Protein AF-A0A2A2LHC1-F1 (afdb_monomer_lite)

InterPro domains:
  IPR003092 Two pore domain potassium channel, TASK family [PR01095] (11-33)
  IPR003092 Two pore domain potassium channel, TASK family [PR01095] (122-138)
  IPR003280 Two pore domain potassium channel [PTHR11003] (5-141)
  IPR013099 Potassium channel domain [PF07885] (64-132)

Foldseek 3Di:
DPPVVVVVVVVVVVVVVVVVVVVVVCCVVCVVVVVVVVVVVVVVLVVVCVVVVHDPVRSVVVVVVVVVCQLCVVPDCPDPVNVVVVLVCLLCVVCPPSDDDPDPVRVVVSVVSSVVSNVVSVVVVVVVVVVVVV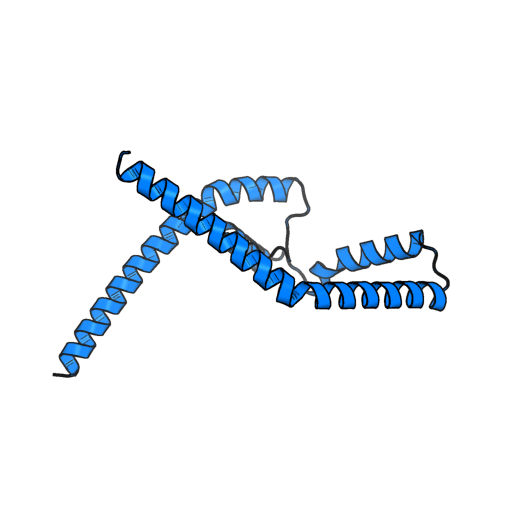VVVVVVVVVVVVVD

Radius of gyration: 25.09 Å; chains: 1; bounding box: 60×48×62 Å

Organism: NCBI:txid2018661

pLDDT: mean 93.75, std 5.87, range [55.16, 98.5]

Secondary structure (DSSP, 8-state):
--HHHHHHHHHHHHHHHHHHHHHHHHHHHHHHHHHHHHHHHHHHHHHHHHHHT--HHHHHHHHHHHHHHHHHHT--TTSHHHHHHHHHHHHTT----SS---SHHHHHHHHHHHHHHHHHHHHHHHHHHHHHHHHHHHHHHHHHHH--

Sequence (148 aa):
MKRQNVRTLALIVCTLTYLLVGAAVFDALESENELQQRALVEKIRERLKTTYNMSDSDYEVLEATIVKSVPHKAGYQWKFSGAFYFATTVITTIGYGHSTPFTTGGKTFCMFYALAGIPLGLVMFQSIGERMNTFAAKLLKFAKRVSI

Structure (mmCIF, N/CA/C/O backbone):
data_AF-A0A2A2LHC1-F1
#
_entry.id   AF-A0A2A2LHC1-F1
#
loop_
_atom_site.group_PDB
_atom_site.id
_atom_site.type_symbol
_atom_site.label_atom_id
_atom_site.label_alt_id
_atom_site.label_comp_id
_atom_site.label_asym_id
_atom_site.label_entity_id
_atom_site.label_seq_id
_atom_site.pdbx_PDB_ins_code
_atom_site.Cartn_x
_atom_site.Cartn_y
_atom_site.Cartn_z
_atom_site.occupancy
_atom_site.B_iso_or_equiv
_atom_site.auth_seq_id
_atom_site.auth_comp_id
_atom_site.auth_asym_id
_atom_site.auth_atom_id
_atom_site.pdbx_PDB_model_num
ATOM 1 N N . MET A 1 1 ? -14.783 -29.888 24.880 1.00 68.38 1 MET A N 1
ATOM 2 C CA . MET A 1 1 ? -13.811 -28.809 24.571 1.00 68.38 1 MET A CA 1
ATOM 3 C C . MET A 1 1 ? -14.212 -27.530 25.297 1.00 68.38 1 MET A C 1
ATOM 5 O O . MET A 1 1 ? -15.404 -27.270 25.401 1.00 68.38 1 MET A O 1
ATOM 9 N N . LYS A 1 2 ? -13.259 -26.728 25.799 1.00 90.38 2 LYS A N 1
ATOM 10 C CA . LYS A 1 2 ? -13.571 -25.418 26.408 1.00 90.38 2 LYS A CA 1
ATOM 11 C C . LYS A 1 2 ? -14.221 -24.497 25.365 1.00 90.38 2 LYS A C 1
ATOM 13 O O . LYS A 1 2 ? -13.780 -24.471 24.218 1.00 90.38 2 LYS A O 1
ATOM 18 N N . ARG A 1 3 ? -15.221 -23.705 25.769 1.00 91.31 3 ARG A N 1
ATOM 19 C CA . ARG A 1 3 ? -15.972 -22.780 24.889 1.00 91.31 3 ARG A CA 1
ATOM 20 C C . ARG A 1 3 ? -15.064 -21.831 24.090 1.00 91.31 3 ARG A C 1
ATOM 22 O O . ARG A 1 3 ? -15.360 -21.523 22.942 1.00 91.31 3 ARG A O 1
ATOM 29 N N . GLN A 1 4 ? -13.943 -21.409 24.679 1.00 92.00 4 GLN A N 1
ATOM 30 C CA . GLN A 1 4 ? -12.931 -20.574 24.022 1.00 92.00 4 GLN A CA 1
ATOM 31 C C . GLN A 1 4 ? -12.268 -21.293 22.838 1.00 92.00 4 GLN A C 1
ATOM 33 O O . GLN A 1 4 ? -12.213 -20.727 21.753 1.00 92.00 4 GLN A O 1
ATOM 38 N N . ASN A 1 5 ? -11.854 -22.552 23.015 1.00 95.31 5 ASN A N 1
ATOM 39 C CA . ASN A 1 5 ? -11.211 -23.345 21.962 1.00 95.31 5 ASN A CA 1
ATOM 40 C C . ASN A 1 5 ? -12.174 -23.600 20.798 1.00 95.31 5 ASN A C 1
ATOM 42 O O . ASN A 1 5 ? -11.779 -23.493 19.643 1.00 95.31 5 ASN A O 1
ATOM 46 N N . VAL A 1 6 ? -13.448 -23.876 21.104 1.00 96.31 6 VAL A N 1
ATOM 47 C CA . VAL A 1 6 ? -14.491 -24.059 20.081 1.00 96.31 6 VAL A CA 1
ATOM 48 C C . VAL A 1 6 ? -14.705 -22.769 19.287 1.00 96.31 6 VAL A C 1
ATOM 50 O O . VAL A 1 6 ? -14.752 -22.814 18.063 1.00 96.31 6 VAL A O 1
ATOM 53 N N . ARG A 1 7 ? -14.772 -21.610 19.958 1.00 95.81 7 ARG A N 1
ATOM 54 C CA . ARG A 1 7 ? -14.913 -20.309 19.286 1.00 95.81 7 ARG A CA 1
ATOM 55 C C . ARG A 1 7 ? -13.719 -19.999 18.384 1.00 95.81 7 ARG A C 1
ATOM 57 O O . ARG A 1 7 ? -13.920 -19.569 17.256 1.00 95.81 7 ARG A O 1
ATOM 64 N N . THR A 1 8 ? -12.497 -20.210 18.868 1.00 95.69 8 THR A N 1
ATOM 65 C CA . THR A 1 8 ? -11.287 -19.969 18.071 1.00 95.69 8 THR A CA 1
ATOM 66 C C . THR A 1 8 ? -11.249 -20.878 16.847 1.00 95.69 8 THR A C 1
ATOM 68 O O . THR A 1 8 ? -11.016 -20.393 15.745 1.00 95.69 8 THR A O 1
ATOM 71 N N . LEU A 1 9 ? -11.547 -22.171 17.011 1.00 96.62 9 LEU A N 1
ATOM 72 C CA . LEU A 1 9 ? -11.585 -23.112 15.893 1.00 96.62 9 LEU A CA 1
ATOM 73 C C . LEU A 1 9 ? -12.659 -22.729 14.865 1.00 96.62 9 LEU A C 1
ATOM 75 O O . LEU A 1 9 ? -12.386 -22.728 13.670 1.00 96.62 9 LEU A O 1
ATOM 79 N N . ALA A 1 10 ? -13.851 -22.337 15.324 1.00 97.06 10 ALA A N 1
ATOM 80 C CA . ALA A 1 10 ? -14.923 -21.877 14.446 1.00 97.06 10 ALA A CA 1
ATOM 81 C C . ALA A 1 10 ? -14.529 -20.621 13.650 1.00 97.06 10 ALA A C 1
ATOM 83 O O . ALA A 1 10 ? -14.803 -20.555 12.455 1.00 97.06 10 ALA A O 1
ATOM 84 N N . LEU A 1 11 ? -13.850 -19.651 14.277 1.00 96.94 11 LEU A N 1
ATOM 85 C CA . LEU A 1 11 ? -13.344 -18.460 13.584 1.00 96.94 11 LEU A CA 1
ATOM 86 C C . LEU A 1 11 ? -12.294 -18.818 12.529 1.00 96.94 11 LEU A C 1
ATOM 88 O O . LEU A 1 11 ? -12.357 -18.293 11.426 1.00 96.94 11 LEU A O 1
ATOM 92 N N . ILE A 1 12 ? -11.372 -19.737 12.833 1.00 97.69 12 ILE A N 1
ATOM 93 C CA . ILE A 1 12 ? -10.364 -20.195 11.866 1.00 97.69 12 ILE A CA 1
ATOM 94 C C . ILE A 1 12 ? -11.043 -20.839 10.654 1.00 97.69 12 ILE A C 1
ATOM 96 O O . ILE A 1 12 ? -10.758 -20.459 9.522 1.00 97.69 12 ILE A O 1
ATOM 100 N N . VAL A 1 13 ? -11.973 -21.773 10.878 1.00 98.06 13 VAL A N 1
ATOM 101 C CA . VAL A 1 13 ? -12.697 -22.452 9.791 1.00 98.06 13 VAL A CA 1
ATOM 102 C C . VAL A 1 13 ? -13.514 -21.454 8.963 1.00 98.06 13 VAL A C 1
ATOM 104 O O . VAL A 1 13 ? -13.491 -21.511 7.735 1.00 98.06 13 VAL A O 1
ATOM 107 N N . CYS A 1 14 ? -14.189 -20.503 9.611 1.00 98.25 14 CYS A N 1
ATOM 108 C CA . CYS A 1 14 ? -14.947 -19.451 8.934 1.00 98.25 14 CYS A CA 1
ATOM 109 C C . CYS A 1 14 ? -14.045 -18.569 8.055 1.00 98.25 14 CYS A C 1
ATOM 111 O O . CYS A 1 14 ? -14.331 -18.372 6.879 1.00 98.25 14 CYS A O 1
ATOM 113 N N . THR A 1 15 ? -12.909 -18.097 8.576 1.00 97.62 15 THR A N 1
ATOM 114 C CA . THR A 1 15 ? -11.977 -17.270 7.795 1.00 97.62 15 THR A CA 1
ATOM 115 C C . THR A 1 15 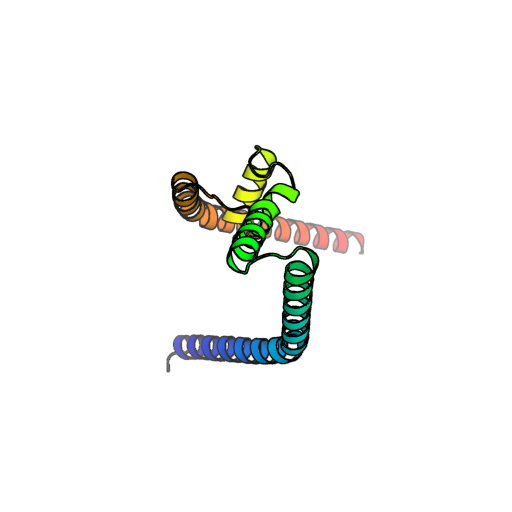? -11.380 -18.042 6.622 1.00 97.62 15 THR A C 1
ATOM 117 O O . THR A 1 15 ? -11.302 -17.509 5.520 1.00 97.62 15 THR A O 1
ATOM 120 N N . LEU A 1 16 ? -10.987 -19.304 6.822 1.00 98.25 16 LEU A N 1
ATOM 121 C CA . LEU A 1 16 ? -10.440 -20.130 5.743 1.00 98.25 16 LEU A CA 1
ATOM 122 C C . LEU A 1 16 ? -11.471 -20.374 4.638 1.00 98.25 16 LEU A C 1
ATOM 124 O O . LEU A 1 16 ? -11.156 -20.220 3.463 1.00 98.25 16 LEU A O 1
ATOM 128 N N . THR A 1 17 ? -12.710 -20.707 5.001 1.00 98.12 17 THR A N 1
ATOM 129 C CA . THR A 1 17 ? -13.789 -20.888 4.018 1.00 98.12 17 THR A CA 1
ATOM 130 C C . THR A 1 17 ? -14.125 -19.586 3.292 1.00 98.12 17 THR A C 1
ATOM 132 O O . THR A 1 17 ? -14.283 -19.606 2.075 1.00 98.12 17 THR A O 1
ATOM 135 N N . TYR A 1 18 ? -14.141 -18.447 3.990 1.00 98.00 18 TYR A N 1
ATOM 136 C CA . TYR A 1 18 ? -14.316 -17.129 3.375 1.00 98.00 18 TYR A CA 1
ATOM 137 C C . TYR A 1 18 ? -13.210 -16.810 2.357 1.00 98.00 18 TYR A C 1
ATOM 139 O O . TYR A 1 18 ? -13.505 -16.353 1.255 1.00 98.00 18 TYR A O 1
ATOM 147 N N . LEU A 1 19 ? -11.945 -17.104 2.688 1.00 98.38 19 LEU A N 1
ATOM 148 C CA . LEU A 1 19 ? -10.818 -16.934 1.765 1.00 98.38 19 LEU A CA 1
ATOM 149 C C . LEU A 1 19 ? -10.936 -17.841 0.534 1.00 98.38 19 LEU A C 1
ATOM 151 O O . LEU A 1 19 ? -10.670 -17.381 -0.571 1.00 98.38 19 LEU A O 1
ATOM 155 N N . LEU A 1 20 ? -11.364 -19.097 0.702 1.00 98.38 20 LEU A N 1
ATOM 156 C CA . LEU A 1 20 ? -11.554 -20.032 -0.414 1.00 98.38 20 LEU A CA 1
ATOM 157 C C . LEU A 1 20 ? -12.664 -19.577 -1.367 1.00 98.38 20 LEU A C 1
ATOM 159 O O . LEU A 1 20 ? -12.476 -19.607 -2.580 1.00 98.38 20 LEU A O 1
ATOM 163 N N . VAL A 1 21 ? -13.799 -19.121 -0.828 1.00 98.50 21 VAL A N 1
ATOM 164 C CA . VAL A 1 21 ? -14.889 -18.565 -1.645 1.00 98.50 21 VAL A CA 1
ATOM 165 C C . VAL A 1 21 ? -14.416 -17.310 -2.375 1.00 98.50 21 VAL A C 1
ATOM 167 O O . VAL A 1 21 ? -14.631 -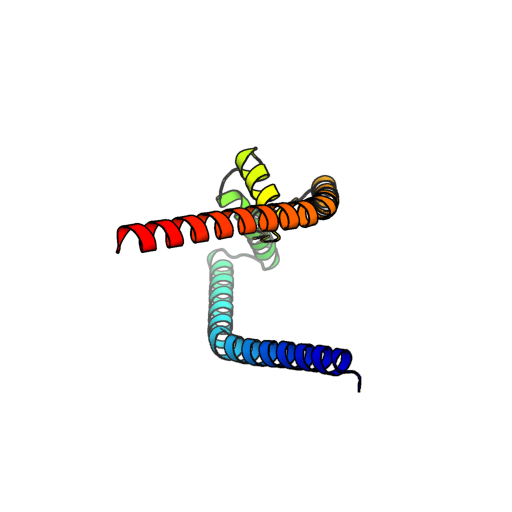17.196 -3.577 1.00 98.50 21 VAL A O 1
ATOM 170 N N . GLY A 1 22 ? -13.729 -16.398 -1.678 1.00 98.38 22 GLY A N 1
ATOM 171 C CA . GLY A 1 22 ? -13.154 -15.203 -2.294 1.00 98.38 22 GLY A CA 1
ATOM 172 C C . GLY A 1 22 ? -12.195 -15.544 -3.436 1.00 98.38 22 GLY A C 1
ATOM 173 O O . GLY A 1 22 ? -12.323 -14.982 -4.517 1.00 98.38 22 GLY A O 1
ATOM 174 N N . ALA A 1 23 ? -11.290 -16.504 -3.230 1.00 98.38 23 ALA A N 1
ATOM 175 C CA . ALA A 1 23 ? -10.354 -16.957 -4.256 1.00 98.38 23 ALA A CA 1
ATOM 176 C C . ALA A 1 23 ? -11.070 -17.523 -5.491 1.00 98.38 23 ALA A C 1
ATOM 178 O O . ALA A 1 23 ? -10.732 -17.143 -6.605 1.00 98.38 23 ALA A O 1
ATOM 179 N N . ALA A 1 24 ? -12.087 -18.369 -5.299 1.00 98.44 24 ALA A N 1
ATOM 180 C CA . ALA A 1 24 ? -12.865 -18.926 -6.405 1.00 98.44 24 ALA A CA 1
ATOM 181 C C . ALA A 1 24 ? -13.625 -17.845 -7.192 1.00 98.44 24 ALA A C 1
ATOM 183 O O . ALA A 1 24 ? -13.695 -17.905 -8.416 1.00 98.44 24 ALA A O 1
ATOM 184 N N . VAL A 1 25 ? -14.180 -16.844 -6.501 1.00 98.50 25 VAL A N 1
ATOM 185 C CA . VAL A 1 25 ? -14.869 -15.720 -7.150 1.00 98.50 25 VAL A CA 1
ATOM 186 C C . VAL A 1 25 ? -13.885 -14.847 -7.928 1.00 98.50 25 VAL A C 1
ATOM 188 O O . VAL A 1 25 ? -14.167 -14.513 -9.072 1.00 98.50 25 VAL A O 1
ATOM 191 N N . PHE A 1 26 ? -12.734 -14.490 -7.350 1.00 98.38 26 PHE A N 1
ATOM 192 C CA . PHE A 1 26 ? -11.734 -13.684 -8.057 1.00 98.38 26 PHE A CA 1
ATOM 193 C C .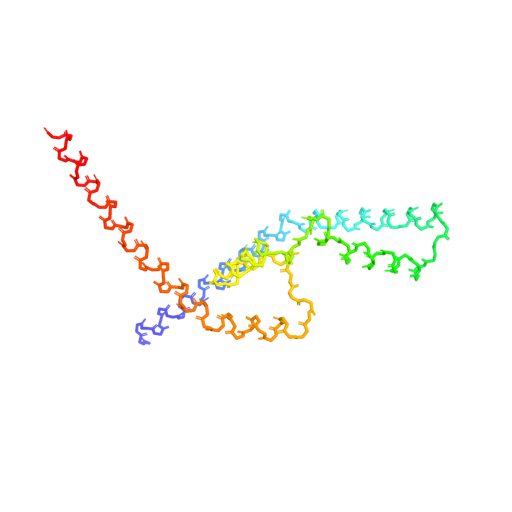 PHE A 1 26 ? -11.159 -14.411 -9.272 1.00 98.38 26 PHE A C 1
ATOM 195 O O . PHE A 1 26 ? -11.034 -13.794 -10.322 1.00 98.38 26 PHE A O 1
ATOM 202 N N . ASP A 1 27 ? -10.876 -15.710 -9.161 1.00 98.12 27 ASP A N 1
ATOM 203 C CA . ASP A 1 27 ? -10.431 -16.528 -10.294 1.00 98.12 27 ASP A CA 1
ATOM 204 C C . ASP A 1 27 ? -11.479 -16.537 -11.419 1.00 98.12 27 ASP A C 1
ATOM 206 O O . ASP A 1 27 ? -11.173 -16.232 -12.569 1.00 98.12 27 ASP A O 1
ATOM 210 N N . ALA A 1 28 ? -12.751 -16.767 -11.082 1.00 97.81 28 ALA A N 1
ATOM 211 C CA . ALA A 1 28 ? -13.828 -16.765 -12.069 1.00 97.81 28 ALA A CA 1
ATOM 212 C C . ALA A 1 28 ? -14.042 -15.401 -12.753 1.00 97.81 28 ALA A C 1
ATOM 214 O O . ALA A 1 28 ? -14.509 -15.360 -13.890 1.00 97.81 28 ALA A O 1
ATOM 215 N N . LEU A 1 29 ? -13.751 -14.291 -12.066 1.00 97.88 29 LEU A N 1
ATOM 216 C CA . LEU A 1 29 ? -13.974 -12.938 -12.585 1.00 97.88 29 LEU A CA 1
ATOM 217 C C . LEU A 1 29 ? -12.768 -12.363 -13.338 1.00 97.88 29 LEU A C 1
ATOM 219 O O . LEU A 1 29 ? -12.961 -11.620 -14.297 1.00 97.88 29 LEU A O 1
ATOM 223 N N . GLU A 1 30 ? -11.542 -12.668 -12.910 1.00 97.88 30 GLU A N 1
ATOM 224 C CA . GLU A 1 30 ? -10.337 -11.974 -13.383 1.00 97.88 30 GLU A CA 1
ATOM 225 C C . GLU A 1 30 ? -9.438 -12.843 -14.275 1.00 97.88 30 GLU A C 1
ATOM 227 O O . GLU A 1 30 ? -8.698 -12.296 -15.097 1.00 97.88 30 GLU A O 1
ATOM 232 N N . SER A 1 31 ? -9.500 -14.178 -14.182 1.00 96.75 31 SER A N 1
ATOM 233 C CA . SER A 1 31 ? -8.516 -15.050 -14.846 1.00 96.75 31 SER A CA 1
ATOM 234 C C . SER A 1 31 ? -8.568 -14.981 -16.375 1.00 96.75 31 SER A C 1
ATOM 236 O O . SER A 1 31 ? -7.521 -14.926 -17.025 1.00 96.75 31 SER A O 1
ATOM 238 N N . GLU A 1 32 ? -9.756 -14.913 -16.987 1.00 96.50 32 GLU A N 1
ATOM 239 C CA . GLU A 1 32 ? -9.856 -14.740 -18.447 1.00 96.50 32 GLU A CA 1
ATOM 240 C C . GLU A 1 32 ? -9.317 -13.377 -18.901 1.00 96.50 32 GLU A C 1
ATOM 242 O O . GLU A 1 32 ? -8.591 -13.288 -19.898 1.00 96.50 32 GLU A O 1
ATOM 247 N N . ASN A 1 33 ? -9.620 -12.317 -18.149 1.00 96.06 33 ASN A N 1
ATOM 248 C CA . ASN A 1 33 ? -9.150 -10.969 -18.449 1.00 96.06 33 ASN A CA 1
ATOM 249 C C . ASN A 1 33 ? -7.623 -10.869 -18.334 1.00 96.06 33 ASN A C 1
ATOM 251 O O . ASN A 1 33 ? -6.988 -10.269 -19.204 1.00 96.06 33 ASN A O 1
ATOM 255 N N . GLU A 1 34 ? -7.019 -11.486 -17.314 1.00 96.25 34 GLU A N 1
ATOM 256 C CA . GLU A 1 34 ? -5.563 -11.535 -17.159 1.00 96.25 34 GLU A CA 1
ATOM 257 C C . GLU A 1 34 ? -4.902 -12.239 -18.354 1.00 96.25 34 GLU A C 1
ATOM 259 O O . GLU A 1 34 ? -3.926 -11.728 -18.913 1.00 96.25 34 GLU A O 1
ATOM 264 N N . LEU A 1 35 ? -5.449 -13.377 -18.800 1.00 96.06 35 LEU A N 1
ATOM 265 C CA . LEU A 1 35 ? -4.937 -14.107 -19.964 1.00 96.06 35 LEU A CA 1
ATOM 266 C C . LEU A 1 35 ? -4.992 -13.254 -21.239 1.00 96.06 35 LEU A C 1
ATOM 268 O O . LEU A 1 35 ? -4.015 -13.201 -21.993 1.00 96.06 35 LEU A O 1
ATOM 272 N N . GLN A 1 36 ? -6.099 -12.541 -21.465 1.00 96.19 36 GLN A N 1
ATOM 273 C CA . GLN A 1 36 ? -6.245 -11.638 -22.611 1.00 96.19 36 GLN A CA 1
ATOM 274 C C . GLN A 1 36 ? -5.269 -10.458 -22.544 1.00 96.19 36 GLN A C 1
ATOM 276 O O . GLN A 1 36 ? -4.643 -10.116 -23.550 1.00 96.19 36 GLN A O 1
ATOM 281 N N . GLN A 1 37 ? -5.103 -9.850 -21.368 1.00 95.56 37 GLN A N 1
ATOM 282 C CA . GLN A 1 37 ? -4.154 -8.757 -21.165 1.00 95.56 37 GLN A CA 1
ATOM 283 C C . GLN A 1 37 ? -2.713 -9.214 -21.392 1.00 95.56 37 GLN A C 1
ATOM 285 O O . GLN A 1 37 ? -1.973 -8.535 -22.103 1.00 95.56 37 GLN A O 1
ATOM 290 N N . ARG A 1 38 ? -2.322 -10.380 -20.867 1.00 95.44 38 ARG A N 1
ATOM 291 C CA . ARG A 1 38 ? -0.993 -10.965 -21.100 1.00 95.44 38 ARG A CA 1
ATOM 292 C C . ARG A 1 38 ? -0.751 -11.222 -22.586 1.00 95.44 38 ARG A C 1
ATOM 294 O O . ARG A 1 38 ? 0.278 -10.807 -23.111 1.00 95.44 38 ARG A O 1
ATOM 301 N N . ALA A 1 39 ? -1.716 -11.821 -23.286 1.00 96.25 39 ALA A N 1
ATOM 302 C CA . ALA A 1 39 ? -1.614 -12.055 -24.726 1.00 96.25 39 ALA A CA 1
ATOM 303 C C . ALA A 1 39 ? -1.513 -10.744 -25.531 1.00 96.25 39 ALA A C 1
ATOM 305 O O . ALA A 1 39 ? -0.760 -10.662 -26.503 1.00 96.25 39 ALA A O 1
ATOM 306 N N . LEU A 1 40 ? -2.243 -9.699 -25.125 1.00 95.88 40 LEU A N 1
ATOM 307 C CA . LEU A 1 40 ? -2.165 -8.376 -25.744 1.00 95.88 40 LEU A CA 1
ATOM 308 C C . LEU A 1 40 ? -0.796 -7.724 -25.524 1.00 95.88 40 LEU A C 1
ATOM 310 O O . LEU A 1 40 ? -0.223 -7.194 -26.477 1.00 95.88 40 LEU A O 1
ATOM 314 N N . VAL A 1 41 ? -0.275 -7.761 -24.295 1.00 94.19 41 VAL A N 1
ATOM 315 C CA . VAL A 1 41 ? 1.047 -7.216 -23.958 1.00 94.19 41 VAL A CA 1
ATOM 316 C C . VAL A 1 41 ? 2.131 -7.923 -24.764 1.00 94.19 41 VAL A C 1
ATOM 318 O O . VAL A 1 41 ? 2.962 -7.243 -25.363 1.00 94.19 41 VAL A O 1
ATOM 321 N N . GLU A 1 42 ? 2.067 -9.249 -24.888 1.00 94.94 42 GLU A N 1
ATOM 322 C CA . GLU A 1 42 ? 3.027 -10.020 -25.685 1.00 94.94 42 GLU A CA 1
ATOM 323 C C . GLU A 1 42 ? 2.945 -9.671 -27.178 1.00 94.94 42 GLU A C 1
ATOM 325 O O . GLU A 1 42 ? 3.951 -9.454 -27.852 1.00 94.94 42 GLU A O 1
ATOM 330 N N . LYS A 1 43 ? 1.728 -9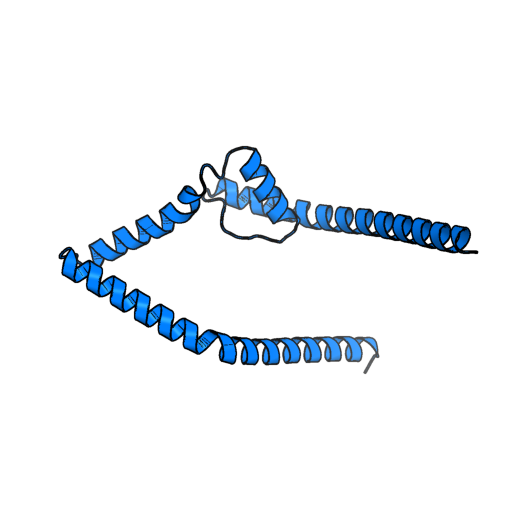.487 -27.700 1.00 96.12 43 LYS A N 1
ATOM 331 C CA . LYS A 1 43 ? 1.522 -9.040 -29.083 1.00 96.12 43 LYS A CA 1
ATOM 332 C C . LYS A 1 43 ? 2.082 -7.636 -29.335 1.00 96.12 43 LYS A C 1
ATOM 334 O O . LYS A 1 43 ? 2.560 -7.352 -30.435 1.00 96.12 43 LYS A O 1
ATOM 339 N N . ILE A 1 44 ? 1.986 -6.735 -28.356 1.00 94.12 44 ILE A N 1
ATOM 340 C CA . ILE A 1 44 ? 2.563 -5.386 -28.438 1.00 94.12 44 ILE A CA 1
ATOM 341 C C . ILE A 1 44 ? 4.091 -5.457 -28.341 1.00 94.12 44 ILE A C 1
ATOM 343 O O . ILE A 1 44 ? 4.756 -4.799 -29.141 1.00 94.12 44 ILE A O 1
ATOM 347 N N . ARG A 1 45 ? 4.635 -6.276 -27.432 1.00 93.81 45 ARG A N 1
ATOM 348 C CA . ARG A 1 45 ? 6.075 -6.540 -27.282 1.00 93.81 45 ARG A CA 1
ATOM 349 C C . ARG A 1 45 ? 6.691 -6.972 -28.607 1.00 93.81 45 ARG A C 1
ATOM 351 O O . ARG A 1 45 ? 7.590 -6.298 -29.108 1.00 93.81 45 ARG A O 1
ATOM 358 N N . GLU A 1 46 ? 6.146 -8.016 -29.225 1.00 94.75 46 GLU A N 1
ATOM 359 C CA . GLU A 1 46 ? 6.661 -8.530 -30.497 1.00 94.75 46 GLU A CA 1
ATOM 360 C C . GLU A 1 46 ? 6.521 -7.510 -31.630 1.00 94.75 46 GLU A C 1
ATOM 362 O O . GLU A 1 46 ? 7.470 -7.284 -32.380 1.00 94.75 46 GLU A O 1
ATOM 367 N N . ARG A 1 47 ? 5.393 -6.787 -31.701 1.00 95.38 47 ARG A N 1
ATOM 368 C CA . ARG A 1 47 ? 5.221 -5.701 -32.680 1.00 95.38 47 ARG A CA 1
ATOM 369 C C . ARG A 1 47 ? 6.295 -4.622 -32.530 1.00 95.38 47 ARG A C 1
ATOM 371 O O . ARG A 1 47 ? 6.805 -4.134 -33.539 1.00 95.38 47 ARG A O 1
ATOM 378 N N . LEU A 1 48 ? 6.604 -4.201 -31.304 1.00 94.75 48 LEU A N 1
ATOM 379 C CA . LEU A 1 48 ? 7.625 -3.184 -31.049 1.00 94.75 48 LEU A CA 1
ATOM 380 C C . LEU A 1 48 ? 9.010 -3.691 -31.455 1.00 94.75 48 LEU A C 1
ATOM 382 O O . LEU A 1 48 ? 9.722 -2.981 -32.166 1.00 94.75 48 LEU A O 1
ATOM 386 N N . LYS A 1 49 ? 9.355 -4.933 -31.094 1.00 95.12 49 LYS A N 1
ATOM 387 C CA . LYS A 1 49 ? 10.629 -5.548 -31.484 1.00 95.12 49 LYS A CA 1
ATOM 388 C C . LYS A 1 49 ? 10.807 -5.602 -32.997 1.00 95.12 49 LYS A C 1
ATOM 390 O O . LYS A 1 49 ? 11.842 -5.171 -33.494 1.00 95.12 49 LYS A O 1
ATOM 395 N N . THR A 1 50 ? 9.791 -6.042 -33.741 1.00 95.38 50 THR A N 1
ATOM 396 C CA . THR A 1 50 ? 9.877 -6.127 -35.207 1.00 95.38 50 THR A CA 1
ATOM 397 C C . THR A 1 50 ? 9.884 -4.756 -35.879 1.00 95.38 50 THR A C 1
ATOM 399 O O . THR A 1 50 ? 10.623 -4.551 -36.835 1.00 95.38 50 THR A O 1
ATOM 402 N N . THR A 1 51 ? 9.080 -3.802 -35.393 1.00 96.25 51 THR A N 1
ATOM 403 C CA . THR A 1 51 ? 8.959 -2.462 -36.007 1.00 96.25 51 THR A CA 1
ATOM 404 C C . THR A 1 51 ? 10.246 -1.652 -35.861 1.00 96.25 51 THR A C 1
ATOM 406 O O . THR A 1 51 ? 10.617 -0.920 -36.775 1.00 96.25 51 THR A O 1
ATOM 409 N N . TYR A 1 52 ? 10.928 -1.791 -34.722 1.00 94.62 52 TYR A N 1
ATOM 410 C CA . TYR A 1 52 ? 12.153 -1.052 -34.412 1.00 94.62 52 TYR A CA 1
ATOM 411 C C . TYR A 1 52 ? 13.432 -1.894 -34.541 1.00 94.62 52 TYR A C 1
ATOM 413 O O . TYR A 1 52 ? 14.504 -1.401 -34.206 1.00 94.62 52 TYR A O 1
ATOM 421 N N . ASN A 1 53 ? 13.331 -3.133 -35.039 1.00 95.81 53 ASN A N 1
ATOM 422 C CA . ASN A 1 53 ? 14.443 -4.077 -35.193 1.00 95.81 53 ASN A CA 1
ATOM 423 C C . ASN A 1 53 ? 15.285 -4.234 -33.907 1.00 95.81 53 ASN A C 1
ATOM 425 O O . ASN A 1 53 ? 16.504 -4.064 -33.914 1.00 95.81 53 ASN A O 1
ATOM 429 N N . MET A 1 54 ? 14.607 -4.502 -32.789 1.00 94.75 54 MET A N 1
ATOM 430 C CA . MET A 1 54 ? 15.192 -4.555 -31.446 1.00 94.75 54 MET A CA 1
ATOM 431 C C . MET A 1 54 ? 15.491 -5.998 -31.021 1.00 94.75 54 MET A C 1
ATOM 433 O O . MET A 1 54 ? 14.664 -6.888 -31.227 1.00 94.75 54 MET A O 1
ATOM 437 N N . SER A 1 55 ? 16.650 -6.221 -30.395 1.00 94.31 55 SER A N 1
ATOM 438 C CA . SER A 1 55 ? 16.986 -7.509 -29.774 1.00 94.31 55 SER A CA 1
ATOM 439 C C . SER A 1 55 ? 16.197 -7.737 -28.474 1.00 94.31 55 SER A C 1
ATOM 441 O O . SER A 1 55 ? 15.692 -6.788 -27.870 1.00 94.31 55 SER A O 1
ATOM 443 N N . ASP A 1 56 ? 16.107 -8.986 -28.005 1.00 92.50 56 ASP A N 1
ATOM 444 C CA . ASP A 1 56 ? 15.464 -9.298 -26.719 1.00 92.50 56 ASP A CA 1
ATOM 445 C C . ASP A 1 56 ? 16.118 -8.567 -25.540 1.00 92.50 56 ASP A C 1
ATOM 447 O O . ASP A 1 56 ? 15.419 -7.991 -24.707 1.00 92.50 56 ASP A O 1
ATOM 451 N N . SER A 1 57 ? 17.452 -8.501 -25.513 1.00 93.00 57 SER A N 1
ATOM 452 C CA . SER A 1 57 ? 18.195 -7.802 -24.461 1.00 93.00 57 SER A CA 1
ATOM 453 C C . SER A 1 57 ? 17.946 -6.295 -24.463 1.00 93.00 57 SER A C 1
ATOM 455 O O . SER A 1 57 ? 17.812 -5.690 -23.400 1.00 93.00 57 SER A O 1
ATOM 457 N N . ASP A 1 58 ? 17.853 -5.675 -25.643 1.00 93.56 58 ASP A N 1
ATOM 458 C CA . ASP A 1 58 ? 17.590 -4.236 -25.738 1.00 93.56 58 ASP A CA 1
ATOM 459 C C . ASP A 1 58 ? 16.167 -3.909 -25.273 1.00 93.56 58 ASP A C 1
ATOM 461 O O . ASP A 1 58 ? 15.949 -2.912 -24.576 1.00 93.56 58 ASP A O 1
ATOM 465 N N . TYR A 1 59 ? 15.203 -4.777 -25.602 1.00 93.38 59 TYR A N 1
ATOM 466 C CA . TYR A 1 59 ? 13.828 -4.629 -25.140 1.00 93.38 59 TYR A CA 1
ATOM 467 C C . TYR A 1 59 ? 13.722 -4.783 -23.622 1.00 93.38 59 TYR A C 1
ATOM 469 O O . TYR A 1 59 ? 13.041 -3.984 -22.985 1.00 93.38 59 TYR A O 1
ATOM 477 N N . GLU A 1 60 ? 14.421 -5.746 -23.016 1.00 92.94 60 GLU A N 1
ATOM 478 C CA . GLU A 1 60 ? 14.447 -5.909 -21.556 1.00 92.94 60 GLU A CA 1
ATOM 479 C C . GLU A 1 60 ? 15.004 -4.672 -20.841 1.00 92.94 60 GLU A C 1
ATOM 481 O O . GLU A 1 60 ? 14.456 -4.228 -19.828 1.00 92.94 60 GLU A O 1
ATOM 486 N N . VAL A 1 61 ? 16.068 -4.065 -21.378 1.00 94.12 61 VAL A N 1
ATOM 487 C CA . VAL A 1 61 ? 16.628 -2.820 -20.832 1.00 94.12 61 VAL A CA 1
ATOM 488 C C . VAL A 1 61 ? 15.628 -1.670 -20.959 1.00 94.12 61 VAL A C 1
ATOM 490 O O . VAL A 1 61 ? 15.452 -0.895 -20.009 1.00 94.12 61 VAL A O 1
ATOM 493 N N . LEU A 1 62 ? 14.942 -1.561 -22.099 1.00 92.88 62 LEU A N 1
ATOM 494 C CA . LEU A 1 62 ? 13.893 -0.566 -22.313 1.00 92.88 62 LEU A CA 1
ATOM 495 C C . LEU A 1 62 ? 12.714 -0.773 -21.352 1.00 92.88 62 LEU A C 1
ATOM 497 O O . LEU A 1 62 ? 12.295 0.175 -20.689 1.00 92.88 62 LEU A O 1
ATOM 501 N N . GLU A 1 63 ? 12.214 -2.001 -21.227 1.00 92.38 63 GLU A N 1
ATOM 502 C CA . GLU A 1 63 ? 11.128 -2.387 -20.325 1.00 92.38 63 GLU A CA 1
ATOM 503 C C . GLU A 1 63 ? 11.483 -2.052 -18.871 1.00 92.38 63 GLU A C 1
ATOM 505 O O . GLU A 1 63 ? 10.739 -1.337 -18.193 1.00 92.38 63 GLU A O 1
ATOM 510 N N . ALA A 1 64 ? 12.670 -2.455 -18.411 1.00 92.00 64 ALA A N 1
ATOM 511 C CA . ALA A 1 64 ? 13.160 -2.134 -17.073 1.00 92.00 64 ALA A CA 1
ATOM 512 C C . ALA A 1 64 ? 13.266 -0.618 -16.838 1.00 92.00 64 ALA A C 1
ATOM 514 O O . ALA A 1 64 ? 12.961 -0.129 -15.745 1.00 92.00 64 ALA A O 1
ATOM 515 N N . THR A 1 65 ? 13.678 0.141 -17.855 1.00 91.94 65 THR A N 1
ATOM 516 C CA . THR A 1 65 ? 13.771 1.605 -17.790 1.00 91.94 65 THR A CA 1
ATOM 517 C C . THR A 1 65 ? 12.384 2.241 -17.697 1.00 91.94 65 THR A C 1
ATOM 519 O O . THR A 1 65 ? 12.163 3.116 -16.857 1.00 91.94 65 THR A O 1
ATOM 522 N N . ILE A 1 66 ? 11.421 1.761 -18.489 1.00 91.75 66 ILE A N 1
ATOM 523 C CA . ILE A 1 66 ? 10.029 2.220 -18.451 1.00 91.75 66 ILE A CA 1
ATOM 524 C C . ILE A 1 66 ? 9.430 1.952 -17.071 1.00 91.75 66 ILE A C 1
ATOM 526 O O . ILE A 1 66 ? 8.920 2.891 -16.459 1.00 91.75 66 ILE A O 1
ATOM 530 N N . VAL A 1 67 ? 9.549 0.731 -16.542 1.00 89.31 67 VAL A N 1
ATOM 531 C CA . VAL A 1 67 ? 9.018 0.361 -15.218 1.00 89.31 67 VAL A CA 1
ATOM 532 C C . VAL A 1 67 ? 9.623 1.234 -14.116 1.00 89.31 67 VAL A C 1
ATOM 534 O O . VAL A 1 67 ? 8.888 1.797 -13.306 1.00 89.31 67 VAL A O 1
ATOM 537 N N . LYS A 1 68 ? 10.948 1.443 -14.122 1.00 87.44 68 LYS A N 1
ATOM 538 C CA . LYS A 1 68 ? 11.623 2.328 -13.153 1.00 87.44 68 LYS A CA 1
ATOM 539 C C . LYS A 1 68 ? 11.209 3.795 -13.288 1.00 87.44 68 LYS A C 1
ATOM 541 O O . LYS A 1 68 ? 11.257 4.527 -12.304 1.00 87.44 68 LYS A O 1
ATOM 546 N N . SER A 1 69 ? 10.784 4.232 -14.473 1.00 87.19 69 SER A N 1
ATOM 547 C CA . SER A 1 69 ? 10.315 5.603 -14.706 1.00 87.19 69 SER A CA 1
ATOM 548 C C . SER A 1 69 ? 8.879 5.860 -14.226 1.00 87.19 69 SER A C 1
ATOM 550 O O . SER A 1 6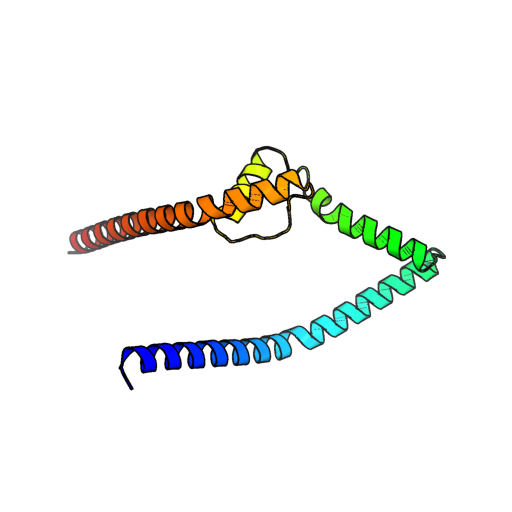9 ? 8.520 7.015 -14.000 1.00 87.19 69 SER A O 1
ATOM 552 N N . VAL A 1 70 ? 8.053 4.817 -14.038 1.00 86.56 70 VAL A N 1
ATOM 553 C CA . VAL A 1 70 ? 6.621 4.949 -13.689 1.00 86.56 70 VAL A CA 1
ATOM 554 C C . VAL A 1 70 ? 6.382 5.819 -12.446 1.00 86.56 70 VAL A C 1
ATOM 556 O O . VAL A 1 70 ? 5.580 6.749 -12.551 1.00 86.56 70 VAL A O 1
ATOM 559 N N . PRO A 1 71 ? 7.082 5.629 -11.308 1.00 81.94 71 PRO A N 1
ATOM 560 C CA . PRO A 1 71 ? 6.870 6.464 -10.121 1.00 81.94 71 PRO A CA 1
ATOM 561 C C . PRO A 1 71 ? 7.194 7.947 -10.354 1.00 81.94 71 PRO A C 1
ATOM 563 O O . PRO A 1 71 ? 6.604 8.828 -9.731 1.00 81.94 71 PRO A O 1
ATOM 566 N N . HIS A 1 72 ? 8.110 8.238 -11.281 1.00 81.31 72 HIS A N 1
ATOM 567 C CA . HIS A 1 72 ? 8.523 9.600 -11.614 1.00 81.31 72 HIS A CA 1
ATOM 568 C C . HIS A 1 72 ? 7.515 10.328 -12.514 1.00 81.31 72 HIS A C 1
ATOM 570 O O . HIS A 1 72 ? 7.518 11.559 -12.548 1.00 81.31 72 HIS A O 1
ATOM 576 N N . LYS A 1 73 ? 6.605 9.605 -13.189 1.00 79.38 73 LYS A N 1
ATOM 577 C CA . LYS A 1 73 ? 5.534 10.215 -14.001 1.00 79.38 73 LYS A CA 1
ATOM 578 C C . LYS A 1 73 ? 4.552 11.034 -13.162 1.00 79.38 73 LYS A C 1
ATOM 580 O O . LYS A 1 73 ? 3.998 12.008 -13.656 1.00 79.38 73 LYS A O 1
ATOM 585 N N . ALA A 1 74 ? 4.370 10.672 -11.893 1.00 76.94 74 ALA A N 1
ATOM 586 C CA . ALA A 1 74 ? 3.502 11.384 -10.956 1.00 76.94 74 ALA A CA 1
ATOM 587 C C . ALA A 1 74 ? 4.175 12.619 -10.308 1.00 76.94 74 ALA A C 1
ATOM 589 O O . ALA A 1 74 ? 3.619 13.214 -9.388 1.00 76.94 74 ALA A O 1
ATOM 590 N N . GLY A 1 75 ? 5.376 13.006 -10.757 1.00 81.81 75 GLY A N 1
ATOM 591 C CA . GLY A 1 75 ? 6.125 14.155 -10.242 1.00 81.81 75 GLY A CA 1
ATOM 592 C C . GLY A 1 75 ? 7.047 13.825 -9.061 1.00 81.81 75 GLY A C 1
ATOM 593 O O . GLY A 1 75 ? 7.401 12.672 -8.811 1.00 81.81 75 GLY A O 1
ATOM 594 N N . TYR A 1 76 ? 7.479 14.857 -8.329 1.00 79.69 76 TYR A N 1
ATOM 595 C CA . TYR A 1 76 ? 8.438 14.719 -7.225 1.00 79.69 76 TYR A CA 1
ATOM 596 C C . TYR A 1 76 ? 7.800 14.115 -5.960 1.00 79.69 76 TYR A C 1
ATOM 598 O O . TYR A 1 76 ? 7.328 14.837 -5.084 1.00 79.69 76 TYR A O 1
ATOM 606 N N . GLN A 1 77 ? 7.869 12.789 -5.828 1.00 83.50 77 GLN A N 1
ATOM 607 C CA . GLN A 1 77 ? 7.294 12.033 -4.702 1.00 83.50 77 GLN A CA 1
ATOM 608 C C . GLN A 1 77 ? 7.966 12.283 -3.336 1.00 83.50 77 GLN A C 1
ATOM 610 O O . GLN A 1 77 ? 7.342 12.097 -2.298 1.00 83.50 77 GLN A O 1
ATOM 615 N N . TRP A 1 78 ? 9.225 12.733 -3.310 1.00 88.00 78 TRP A N 1
ATOM 616 C CA . TRP A 1 78 ? 10.016 12.887 -2.075 1.00 88.00 78 TRP A CA 1
ATOM 617 C C . TRP A 1 78 ? 10.244 14.346 -1.651 1.00 88.00 78 TRP A C 1
ATOM 619 O O . TRP A 1 78 ? 11.205 14.664 -0.951 1.00 88.00 78 TRP A O 1
ATOM 629 N N . LYS A 1 79 ? 9.357 15.262 -2.057 1.00 91.31 79 LYS A N 1
ATOM 630 C CA . LYS A 1 79 ? 9.213 16.562 -1.377 1.00 91.31 79 LYS A CA 1
ATOM 631 C C . LYS A 1 79 ? 8.417 16.375 -0.080 1.00 91.31 79 LYS A C 1
ATOM 633 O O . LYS A 1 79 ? 7.799 15.335 0.121 1.00 91.31 79 LYS A O 1
ATOM 638 N N . PHE A 1 80 ? 8.413 17.383 0.794 1.00 92.44 80 PHE A N 1
ATOM 639 C CA . PHE A 1 80 ? 7.792 17.279 2.122 1.00 92.44 80 PHE A CA 1
ATOM 640 C C . PHE A 1 80 ? 6.338 16.778 2.083 1.00 92.44 80 PHE A C 1
ATOM 642 O O . PHE A 1 80 ? 5.985 15.893 2.853 1.00 92.44 80 PHE A O 1
ATOM 649 N N . SER A 1 81 ? 5.516 17.276 1.153 1.00 91.94 81 SER A N 1
ATOM 650 C CA . SER A 1 81 ? 4.123 16.836 0.988 1.00 91.94 81 SER A CA 1
ATOM 651 C C . SER A 1 81 ? 4.001 15.343 0.659 1.00 91.94 81 SER A C 1
ATOM 653 O O . SER A 1 81 ? 3.211 14.640 1.285 1.00 91.94 81 SER A O 1
ATOM 655 N N . GLY A 1 82 ? 4.806 14.843 -0.281 1.00 92.06 82 GLY A N 1
ATOM 656 C CA . GLY A 1 82 ? 4.822 13.427 -0.654 1.00 92.06 82 GLY A CA 1
ATOM 657 C C . GLY A 1 82 ? 5.408 12.533 0.442 1.00 92.06 82 GLY A C 1
ATOM 658 O O . GLY A 1 82 ? 4.861 11.472 0.727 1.00 92.06 82 GLY A O 1
ATOM 659 N N . ALA A 1 83 ? 6.441 13.001 1.149 1.00 94.00 83 ALA A N 1
ATOM 660 C CA . ALA A 1 83 ? 6.999 12.301 2.305 1.00 94.00 83 ALA A CA 1
ATOM 661 C C . ALA A 1 83 ? 6.000 12.223 3.476 1.00 94.00 83 ALA A C 1
ATOM 663 O O . ALA A 1 83 ? 5.890 11.182 4.121 1.00 94.00 83 ALA A O 1
ATOM 664 N N . PHE A 1 84 ? 5.235 13.291 3.725 1.00 95.19 84 PHE A N 1
ATOM 665 C CA . PHE A 1 84 ? 4.170 13.320 4.730 1.00 95.19 84 PHE A CA 1
ATOM 666 C C . PHE A 1 84 ? 3.024 12.364 4.376 1.00 95.19 84 PHE A C 1
ATOM 668 O O . PHE A 1 84 ? 2.522 11.626 5.228 1.00 95.19 84 PHE A O 1
ATOM 675 N N . TYR A 1 85 ? 2.640 12.333 3.100 1.00 93.81 85 TYR A N 1
ATOM 676 C CA . TYR A 1 85 ? 1.666 11.375 2.598 1.00 93.81 85 TYR A CA 1
ATOM 677 C C . TYR A 1 85 ? 2.165 9.929 2.754 1.00 93.81 85 TYR A C 1
ATOM 679 O O . TYR A 1 85 ? 1.465 9.110 3.347 1.00 93.81 85 TYR A O 1
ATOM 687 N N . PHE A 1 86 ? 3.402 9.631 2.341 1.00 95.31 86 PHE A N 1
ATOM 688 C CA . PHE A 1 86 ? 4.027 8.321 2.546 1.00 95.31 86 PHE A CA 1
ATOM 689 C C . PHE A 1 86 ? 4.024 7.918 4.028 1.00 95.31 86 PHE A C 1
ATOM 691 O O . PHE A 1 86 ? 3.534 6.841 4.368 1.00 95.31 86 PHE A O 1
ATOM 698 N N . ALA A 1 87 ? 4.473 8.799 4.927 1.00 96.00 87 ALA A N 1
ATOM 699 C CA . ALA A 1 87 ? 4.471 8.553 6.368 1.00 96.00 87 ALA A CA 1
ATOM 700 C C . ALA A 1 87 ? 3.066 8.208 6.898 1.00 96.00 87 ALA A C 1
ATOM 702 O O . ALA A 1 87 ? 2.906 7.255 7.661 1.00 96.00 87 ALA A O 1
ATOM 703 N N . THR A 1 88 ? 2.036 8.911 6.417 1.00 95.00 88 THR A N 1
ATOM 704 C CA . THR A 1 88 ? 0.634 8.624 6.752 1.00 95.00 88 THR A CA 1
ATOM 705 C C . THR A 1 88 ? 0.217 7.231 6.273 1.00 95.00 88 THR A C 1
ATOM 707 O O . THR A 1 88 ? -0.379 6.472 7.036 1.00 95.00 88 THR A O 1
ATOM 710 N N . THR A 1 89 ? 0.558 6.847 5.038 1.00 95.69 89 THR A N 1
ATOM 711 C CA . THR A 1 89 ? 0.232 5.509 4.502 1.00 95.69 89 THR A CA 1
ATOM 712 C C . THR A 1 89 ? 0.932 4.371 5.248 1.00 95.69 89 THR A C 1
ATOM 714 O O . THR A 1 89 ? 0.390 3.268 5.302 1.00 95.69 89 THR A O 1
ATOM 717 N N . VAL A 1 90 ? 2.101 4.638 5.847 1.00 96.56 90 VAL A N 1
ATOM 718 C CA . VAL A 1 90 ? 2.834 3.674 6.680 1.00 96.56 90 VAL A CA 1
ATOM 719 C C . VAL A 1 90 ? 2.132 3.474 8.023 1.00 96.56 90 VAL A C 1
ATOM 721 O O . VAL A 1 90 ? 1.813 2.340 8.371 1.00 96.56 90 VAL A O 1
ATOM 724 N N . ILE A 1 91 ? 1.833 4.549 8.765 1.00 96.44 91 ILE A N 1
ATOM 725 C CA . ILE A 1 91 ? 1.208 4.427 10.099 1.00 96.44 91 ILE A CA 1
ATOM 726 C C . ILE A 1 91 ? -0.235 3.906 10.040 1.00 96.44 91 ILE A C 1
ATOM 728 O O . ILE A 1 91 ? -0.704 3.292 10.992 1.00 96.44 91 ILE A O 1
ATOM 732 N N . THR A 1 92 ? -0.934 4.142 8.926 1.00 95.38 92 THR A N 1
ATOM 733 C CA . THR A 1 92 ? -2.304 3.651 8.679 1.00 95.38 92 THR A CA 1
ATOM 734 C C . THR A 1 92 ? -2.342 2.244 8.094 1.00 95.38 92 THR A C 1
ATOM 736 O O . THR A 1 92 ? -3.429 1.728 7.851 1.00 95.38 92 THR A O 1
ATOM 739 N N . THR A 1 93 ? -1.177 1.646 7.822 1.00 96.38 93 THR A N 1
ATOM 740 C CA . THR A 1 93 ? -1.028 0.339 7.166 1.00 96.38 93 THR A CA 1
ATOM 741 C C . THR A 1 93 ? -1.750 0.225 5.816 1.00 96.38 93 THR A C 1
ATOM 743 O O . THR A 1 93 ? -2.110 -0.876 5.412 1.00 96.38 93 THR A O 1
ATOM 746 N N . ILE A 1 94 ? -1.972 1.344 5.113 1.00 96.12 94 ILE A N 1
ATOM 747 C CA . ILE A 1 94 ? -2.591 1.345 3.777 1.00 96.12 94 ILE A CA 1
ATOM 748 C C . ILE A 1 94 ? -1.574 0.888 2.727 1.00 96.12 94 ILE A C 1
ATOM 750 O O . ILE A 1 94 ? -1.862 0.006 1.928 1.00 96.12 94 ILE A O 1
ATOM 754 N N . GLY A 1 95 ? -0.383 1.497 2.725 1.00 94.12 95 GLY A N 1
ATOM 755 C CA . GLY A 1 95 ? 0.758 1.032 1.930 1.00 94.12 95 GLY A CA 1
ATOM 756 C C . GLY A 1 95 ? 0.524 0.866 0.420 1.00 94.12 95 GLY A C 1
ATOM 757 O O . GLY A 1 95 ? 0.880 -0.169 -0.128 1.00 94.12 95 GLY A O 1
ATOM 758 N N . TYR A 1 96 ? 0.004 1.882 -0.281 1.00 92.38 96 TYR A N 1
ATOM 759 C CA . TYR A 1 96 ? -0.295 1.810 -1.727 1.00 92.38 96 TYR A CA 1
ATOM 760 C C . TYR A 1 96 ? 0.873 1.393 -2.646 1.00 92.38 96 TYR A C 1
ATOM 762 O O . TYR A 1 96 ? 0.639 0.994 -3.780 1.00 92.38 96 TYR A O 1
ATOM 770 N N . GLY A 1 97 ? 2.130 1.567 -2.226 1.00 89.12 97 GLY A N 1
ATOM 771 C CA . GLY A 1 97 ? 3.303 1.088 -2.971 1.00 89.12 97 GLY A CA 1
ATOM 772 C C . GLY A 1 97 ? 3.736 1.912 -4.194 1.00 89.12 97 GLY A C 1
ATOM 773 O O . GLY A 1 97 ? 4.790 1.632 -4.756 1.00 89.12 97 GLY A O 1
ATOM 774 N N . HIS A 1 98 ? 3.007 2.963 -4.582 1.00 84.56 98 HIS A N 1
ATOM 775 C CA . HIS A 1 98 ? 3.406 3.855 -5.689 1.00 84.56 98 HIS A CA 1
ATOM 776 C C . HIS A 1 98 ? 4.676 4.678 -5.379 1.00 84.56 98 HIS A C 1
ATOM 778 O O . HIS A 1 98 ? 5.379 5.095 -6.297 1.00 84.56 98 HIS A O 1
ATOM 784 N N . SER A 1 99 ? 4.982 4.877 -4.092 1.00 85.25 99 SER A N 1
ATOM 785 C CA . SER A 1 99 ? 6.197 5.523 -3.587 1.00 85.25 99 SER A CA 1
ATOM 786 C C . SER A 1 99 ? 6.798 4.658 -2.483 1.00 85.25 99 SER A C 1
ATOM 788 O O . SER A 1 99 ? 6.158 4.424 -1.459 1.00 85.25 99 SER A O 1
ATOM 790 N N . THR A 1 100 ? 8.022 4.164 -2.684 1.00 89.81 100 THR A N 1
ATOM 791 C CA . THR A 1 100 ? 8.718 3.292 -1.724 1.00 89.81 100 THR A CA 1
ATOM 792 C C . THR A 1 100 ? 10.163 3.744 -1.506 1.00 89.81 100 THR A C 1
ATOM 794 O O . THR A 1 100 ? 10.794 4.275 -2.427 1.00 89.81 100 THR A O 1
ATOM 797 N N . PRO A 1 101 ? 10.713 3.595 -0.285 1.00 92.25 101 PRO A N 1
ATOM 798 C CA . PRO A 1 101 ? 12.083 3.993 -0.002 1.00 92.25 101 PRO A CA 1
ATOM 799 C C . PRO A 1 101 ? 13.053 3.107 -0.787 1.00 92.25 101 PRO A C 1
ATOM 801 O O . PRO A 1 101 ? 13.150 1.900 -0.561 1.00 92.25 101 PRO A O 1
ATOM 804 N N . PHE A 1 102 ? 13.793 3.716 -1.710 1.00 90.62 102 PHE A N 1
ATOM 805 C CA . PHE A 1 102 ? 14.766 3.000 -2.533 1.00 90.62 102 PHE A CA 1
ATOM 806 C C . PHE A 1 102 ? 16.072 2.721 -1.775 1.00 90.62 102 PHE A C 1
ATOM 808 O O . PHE A 1 102 ? 16.668 1.654 -1.919 1.00 90.62 102 PHE A O 1
ATOM 815 N N . THR A 1 103 ? 16.500 3.664 -0.931 1.00 95.25 103 THR A N 1
ATOM 816 C CA . THR A 1 103 ? 17.773 3.589 -0.206 1.00 95.25 103 THR A CA 1
ATOM 817 C C . THR A 1 103 ? 17.693 2.635 0.984 1.00 95.25 103 THR A C 1
ATOM 819 O O . THR A 1 103 ? 16.666 2.541 1.659 1.00 95.25 103 THR A O 1
ATOM 822 N N . THR A 1 104 ? 18.806 1.965 1.299 1.00 96.62 104 THR A N 1
ATOM 823 C CA . THR A 1 104 ? 18.915 1.104 2.489 1.00 96.62 104 THR A CA 1
ATOM 824 C C . THR A 1 104 ? 18.558 1.867 3.765 1.00 96.62 104 THR A C 1
ATOM 826 O O . THR A 1 104 ? 17.770 1.378 4.566 1.00 96.62 104 THR A O 1
ATOM 829 N N . GLY A 1 105 ? 19.043 3.107 3.914 1.00 97.56 105 GLY A N 1
ATOM 830 C CA . GLY A 1 105 ? 18.706 3.960 5.059 1.00 97.56 105 GLY A CA 1
ATOM 831 C C . GLY A 1 105 ? 17.210 4.275 5.161 1.00 97.56 105 GLY A C 1
ATOM 832 O O . GLY A 1 105 ? 16.640 4.173 6.244 1.00 97.56 105 GLY A O 1
ATOM 833 N N . GLY A 1 106 ? 16.550 4.582 4.037 1.00 96.44 106 GLY A N 1
ATOM 834 C CA . GLY A 1 106 ? 15.108 4.834 4.007 1.00 96.44 106 GLY A CA 1
ATOM 835 C C . GLY A 1 106 ? 14.284 3.599 4.378 1.00 96.44 106 GLY A C 1
ATOM 836 O O . GLY A 1 106 ? 13.311 3.717 5.119 1.00 96.44 106 GLY A O 1
ATOM 837 N N . LYS A 1 107 ? 14.692 2.408 3.920 1.00 97.19 107 LYS A N 1
ATOM 838 C CA . LYS A 1 107 ? 14.040 1.135 4.274 1.00 97.19 107 LYS A CA 1
ATOM 839 C C . LYS A 1 107 ? 14.178 0.835 5.764 1.00 97.19 107 LYS A C 1
ATOM 841 O O . LYS A 1 107 ? 13.175 0.575 6.421 1.00 97.19 107 LYS A O 1
ATOM 846 N N . THR A 1 108 ? 15.392 0.932 6.302 1.00 97.81 108 THR A N 1
ATOM 847 C CA . THR A 1 108 ? 15.655 0.707 7.729 1.00 97.81 108 THR A CA 1
ATOM 848 C C . THR A 1 108 ? 14.877 1.693 8.597 1.00 97.81 108 THR A C 1
ATOM 850 O O . THR A 1 108 ? 14.205 1.284 9.540 1.00 97.81 108 THR A O 1
ATOM 853 N N . PHE A 1 109 ? 14.887 2.984 8.247 1.00 97.75 109 PHE A N 1
ATOM 854 C CA . PHE A 1 109 ? 14.084 3.986 8.946 1.00 97.75 109 PHE A CA 1
ATOM 855 C C . PHE A 1 109 ? 12.588 3.659 8.882 1.00 97.75 109 PHE A C 1
ATOM 857 O O . PHE A 1 109 ? 11.918 3.702 9.908 1.00 97.75 109 PHE A O 1
ATOM 864 N N . CYS A 1 110 ? 12.069 3.272 7.712 1.00 97.38 110 CYS A N 1
ATOM 865 C CA . CYS A 1 110 ? 10.665 2.900 7.542 1.00 97.38 110 CYS A CA 1
ATOM 866 C C . CYS A 1 110 ? 10.250 1.738 8.460 1.00 97.38 110 CYS A C 1
ATOM 868 O O . CYS A 1 110 ? 9.151 1.774 9.009 1.00 97.38 110 CYS A O 1
ATOM 870 N N . MET A 1 111 ? 11.114 0.736 8.663 1.00 97.25 111 MET A N 1
ATOM 871 C CA . MET A 1 111 ? 10.838 -0.392 9.565 1.00 97.25 111 MET A CA 1
ATOM 872 C C . MET A 1 111 ? 10.681 0.070 11.020 1.00 97.25 111 MET A C 1
ATOM 874 O O . MET A 1 111 ? 9.683 -0.249 11.665 1.00 97.25 111 MET A O 1
ATOM 878 N N . PHE A 1 112 ? 11.626 0.868 11.526 1.00 97.94 112 PHE A N 1
ATOM 879 C CA . PHE A 1 112 ? 11.551 1.407 12.890 1.00 97.94 112 PHE A CA 1
ATOM 880 C C . PHE A 1 112 ? 10.405 2.410 13.059 1.00 97.94 112 PHE A C 1
ATOM 882 O O . PHE A 1 112 ? 9.723 2.410 14.084 1.00 97.94 112 PHE A O 1
ATOM 889 N N . TYR A 1 113 ? 10.155 3.230 12.038 1.00 97.38 113 TYR A N 1
ATOM 890 C CA . TYR A 1 113 ? 9.046 4.175 12.012 1.00 97.38 113 TYR A CA 1
ATOM 891 C C . TYR A 1 113 ? 7.693 3.456 12.079 1.00 97.38 113 TYR A C 1
ATOM 893 O O . TYR A 1 113 ? 6.834 3.851 12.863 1.00 97.38 113 TYR A O 1
ATOM 901 N N . ALA A 1 114 ? 7.514 2.364 11.329 1.00 97.12 114 ALA A N 1
ATOM 902 C CA . ALA A 1 114 ? 6.299 1.552 11.370 1.00 97.12 114 ALA A CA 1
ATOM 903 C C . ALA A 1 114 ? 6.101 0.861 12.730 1.00 97.12 114 ALA A C 1
ATOM 905 O O . ALA A 1 114 ? 4.983 0.845 13.245 1.00 97.12 114 ALA A O 1
ATOM 906 N N . LEU A 1 115 ? 7.178 0.345 13.338 1.00 97.25 115 LEU A N 1
ATOM 907 C CA . LEU A 1 115 ? 7.129 -0.357 14.626 1.00 97.25 115 LEU A CA 1
ATOM 908 C C . LEU A 1 115 ? 6.510 0.501 15.740 1.00 97.25 115 LEU A C 1
ATOM 910 O O . LEU A 1 115 ? 5.686 0.010 16.507 1.00 97.25 115 LEU A O 1
ATOM 914 N N . ALA A 1 116 ? 6.885 1.780 15.815 1.00 95.81 116 ALA A N 1
ATOM 915 C CA . ALA A 1 116 ? 6.316 2.719 16.782 1.00 95.81 116 ALA A CA 1
ATOM 916 C C . ALA A 1 116 ? 5.032 3.397 16.268 1.00 95.81 116 ALA A C 1
ATOM 918 O O . ALA A 1 116 ? 4.095 3.638 17.030 1.00 95.81 116 ALA A O 1
ATOM 919 N N . GLY A 1 117 ? 4.980 3.703 14.971 1.00 96.44 117 GLY A N 1
ATOM 920 C CA . GLY A 1 117 ? 3.910 4.478 14.353 1.00 96.44 117 GLY A CA 1
ATOM 921 C C . GLY A 1 117 ? 2.581 3.736 14.248 1.00 96.44 117 GLY A C 1
ATOM 922 O O . GLY A 1 117 ? 1.544 4.351 14.479 1.00 96.44 117 GLY A O 1
ATOM 923 N N . ILE A 1 118 ? 2.584 2.430 13.954 1.00 97.44 118 ILE A N 1
ATOM 924 C CA . ILE A 1 118 ? 1.346 1.642 13.817 1.00 97.44 118 ILE A CA 1
ATOM 925 C C . ILE A 1 118 ? 0.597 1.538 15.160 1.00 97.44 118 ILE A C 1
ATOM 927 O O . ILE A 1 118 ? -0.584 1.889 15.192 1.00 97.44 118 ILE A O 1
ATOM 931 N N . PRO A 1 119 ? 1.225 1.142 16.292 1.00 97.25 119 PRO A N 1
ATOM 932 C CA . PRO A 1 119 ? 0.544 1.141 17.589 1.00 97.25 119 PRO A CA 1
ATOM 933 C C . PRO A 1 119 ? 0.018 2.523 17.991 1.00 97.25 119 PRO A C 1
ATOM 935 O O . PRO A 1 119 ? -1.121 2.640 18.445 1.00 97.25 119 PRO A O 1
ATOM 938 N N . LEU A 1 120 ? 0.817 3.578 17.782 1.00 95.56 120 LEU A N 1
ATOM 939 C CA . LEU A 1 120 ? 0.409 4.953 18.072 1.00 95.56 120 LEU A CA 1
ATOM 940 C C . LEU A 1 120 ? -0.801 5.370 17.222 1.00 95.56 120 LEU A C 1
ATOM 942 O O . LEU A 1 120 ? -1.762 5.935 17.745 1.00 95.56 120 LEU A O 1
ATOM 946 N N . GLY A 1 121 ? -0.773 5.051 15.926 1.00 94.25 121 GLY A N 1
ATOM 947 C CA . GLY A 1 121 ? -1.863 5.303 14.990 1.00 94.25 121 GLY A CA 1
ATOM 948 C C . GLY A 1 121 ? -3.145 4.582 15.397 1.00 94.25 121 GLY A C 1
ATOM 949 O O . GLY A 1 121 ? -4.200 5.207 15.455 1.00 94.25 121 GLY A O 1
ATOM 950 N N . LEU A 1 122 ? -3.060 3.300 15.764 1.00 95.31 122 LEU A N 1
ATOM 951 C CA . LEU A 1 122 ? -4.210 2.520 16.233 1.00 95.31 122 LEU A CA 1
ATOM 952 C C . LEU A 1 122 ? -4.861 3.148 17.474 1.00 95.31 122 LEU A C 1
ATOM 954 O O . LEU A 1 122 ? -6.076 3.338 17.489 1.00 95.31 122 LEU A O 1
ATOM 958 N N . VAL A 1 123 ? -4.071 3.531 18.483 1.00 96.81 123 VAL A N 1
ATOM 959 C CA . VAL A 1 123 ? -4.589 4.197 19.695 1.00 96.81 123 VAL A CA 1
ATOM 960 C C . VAL A 1 123 ? -5.222 5.551 19.363 1.00 96.81 123 VAL A C 1
ATOM 962 O O . VAL A 1 123 ? -6.295 5.879 19.880 1.00 96.81 123 VAL A O 1
ATOM 965 N N . MET A 1 124 ? -4.600 6.327 18.472 1.00 96.00 124 MET A N 1
ATOM 966 C CA . MET A 1 124 ? -5.143 7.603 18.008 1.00 96.00 124 MET A CA 1
ATOM 967 C C . MET A 1 124 ? -6.497 7.407 17.308 1.00 96.00 124 MET A C 1
ATOM 969 O O . MET A 1 124 ? -7.460 8.093 17.652 1.00 96.00 124 MET A O 1
ATOM 973 N N . PHE A 1 125 ? -6.603 6.458 16.371 1.00 94.19 125 PHE A N 1
ATOM 974 C CA . PHE A 1 125 ? -7.848 6.188 15.645 1.00 94.19 125 PHE A CA 1
ATOM 975 C C . PHE A 1 125 ? -8.962 5.677 16.558 1.00 94.19 125 PHE A C 1
ATOM 977 O O . PHE A 1 125 ? -10.099 6.126 16.419 1.00 94.19 125 PHE A O 1
ATOM 984 N N . GLN A 1 126 ? -8.649 4.807 17.523 1.00 95.75 126 GLN A N 1
ATOM 985 C CA . GLN A 1 126 ? -9.618 4.382 18.541 1.00 95.75 126 GLN A CA 1
ATOM 986 C C . GLN A 1 126 ? -10.128 5.578 19.356 1.00 95.75 126 GLN A C 1
ATOM 988 O O . GLN A 1 126 ? -11.336 5.791 19.453 1.00 95.75 126 GLN A O 1
ATOM 993 N N . SER A 1 127 ? -9.220 6.426 19.850 1.00 96.25 127 SER A N 1
ATOM 994 C CA . SER A 1 127 ? -9.573 7.617 20.639 1.00 96.25 127 SER A CA 1
ATOM 995 C C . SER A 1 127 ? -10.446 8.608 19.858 1.00 96.25 127 SER A C 1
ATOM 997 O O . SER A 1 127 ? -11.390 9.188 20.401 1.00 96.25 127 SER A O 1
ATOM 999 N N . ILE A 1 128 ? -10.147 8.817 18.572 1.00 96.56 128 ILE A N 1
ATOM 1000 C CA . ILE A 1 128 ? -10.965 9.653 17.683 1.00 96.56 128 ILE A CA 1
ATOM 1001 C C . ILE A 1 128 ? -12.343 9.009 17.479 1.00 96.56 128 ILE A C 1
ATOM 1003 O O . ILE A 1 128 ? -13.357 9.696 17.614 1.00 96.56 128 ILE A O 1
ATOM 1007 N N . GLY A 1 129 ? -12.392 7.699 17.222 1.00 95.69 129 GLY A N 1
ATOM 1008 C CA . GLY A 1 129 ? -13.630 6.941 17.034 1.00 95.69 129 GLY A CA 1
ATOM 1009 C C . GLY A 1 129 ? -14.576 7.025 18.235 1.00 95.69 129 GLY A C 1
ATOM 1010 O O . GLY A 1 129 ? -15.768 7.285 18.068 1.00 95.69 129 GLY A O 1
ATOM 1011 N N . GLU A 1 130 ? -14.055 6.909 19.458 1.00 97.00 130 GLU A N 1
ATOM 1012 C CA . GLU A 1 130 ? -14.845 7.056 20.689 1.00 97.00 130 GLU A CA 1
ATOM 1013 C C . GLU A 1 130 ? -15.445 8.461 20.842 1.00 97.00 130 GLU A C 1
ATOM 1015 O O . GLU A 1 130 ? -16.627 8.621 21.184 1.00 97.00 130 GLU A O 1
ATOM 1020 N N . ARG A 1 131 ? -14.655 9.503 20.548 1.00 96.56 131 ARG A N 1
ATOM 1021 C CA . ARG A 1 131 ? -15.127 10.896 20.578 1.00 96.56 131 ARG A CA 1
ATOM 1022 C C . ARG A 1 131 ? -16.198 11.145 19.519 1.00 96.56 131 ARG A C 1
ATOM 1024 O O . ARG A 1 131 ? -17.210 11.776 19.830 1.00 96.56 131 ARG A O 1
ATOM 1031 N N . MET A 1 132 ? -16.017 10.613 18.309 1.00 97.19 132 MET A N 1
ATOM 1032 C CA . MET A 1 132 ? -17.011 10.686 17.234 1.00 97.19 132 MET A CA 1
ATOM 1033 C C . MET A 1 132 ? -18.317 9.989 17.624 1.00 97.19 132 MET A C 1
ATOM 1035 O O . MET A 1 132 ? -19.385 10.572 17.454 1.00 97.19 132 MET A O 1
ATOM 1039 N N . ASN A 1 133 ? -18.250 8.791 18.212 1.00 96.69 133 ASN A N 1
ATOM 1040 C CA . ASN A 1 133 ? -19.436 8.065 18.670 1.00 96.69 133 ASN A CA 1
ATOM 1041 C C . ASN A 1 133 ? -20.188 8.840 19.767 1.00 96.69 133 ASN A C 1
ATOM 1043 O O . ASN A 1 133 ? -21.409 8.989 19.728 1.00 96.69 133 ASN A O 1
ATOM 1047 N N . THR A 1 134 ? -19.452 9.424 20.716 1.00 96.56 134 THR A N 1
ATOM 1048 C CA . THR A 1 134 ? -20.035 10.265 21.772 1.00 96.56 134 THR A CA 1
ATOM 1049 C C . THR A 1 134 ? -20.712 11.508 21.194 1.00 96.56 134 THR A C 1
ATOM 1051 O O . THR A 1 134 ? -21.805 11.884 21.626 1.00 96.56 134 THR A O 1
ATOM 1054 N N . PHE A 1 135 ? -20.080 12.151 20.212 1.00 96.94 135 PHE A N 1
ATOM 1055 C CA . PHE A 1 135 ? -20.640 13.304 19.516 1.00 96.94 135 PHE A CA 1
ATOM 1056 C C . PHE A 1 135 ? -21.913 12.934 18.743 1.00 96.94 135 PHE A C 1
ATOM 1058 O O . PHE A 1 135 ? -22.942 13.584 18.924 1.00 96.94 135 PHE A O 1
ATOM 1065 N N . ALA A 1 136 ? -21.889 11.840 17.979 1.00 96.88 136 ALA A N 1
ATOM 1066 C CA . ALA A 1 136 ? -23.055 11.324 17.266 1.00 96.88 136 ALA A CA 1
ATOM 1067 C C . ALA A 1 136 ? -24.212 10.999 18.225 1.00 96.88 136 ALA A C 1
ATOM 1069 O O . ALA A 1 136 ? -25.350 11.401 17.989 1.00 96.88 136 ALA A O 1
ATOM 1070 N N . ALA A 1 137 ? -23.931 10.361 19.365 1.00 96.12 137 ALA A N 1
ATOM 1071 C CA . ALA A 1 137 ? -24.940 10.072 20.380 1.00 96.12 137 ALA A CA 1
ATOM 1072 C C . ALA A 1 137 ? -25.562 11.348 20.979 1.00 96.12 137 ALA A C 1
ATOM 1074 O O . ALA A 1 137 ? -26.768 11.385 21.236 1.00 96.12 137 ALA A O 1
ATOM 1075 N N . LYS A 1 138 ? -24.766 12.406 21.193 1.00 95.94 138 LYS A N 1
ATOM 1076 C CA . LYS A 1 138 ? -25.276 13.714 21.642 1.00 95.94 138 LYS A CA 1
ATOM 1077 C C . LYS A 1 138 ? -26.164 14.363 20.581 1.00 95.94 138 LYS A C 1
ATOM 1079 O O . LYS A 1 138 ? -27.251 14.820 20.928 1.00 95.94 138 LYS A O 1
ATOM 1084 N N . LEU A 1 139 ? -25.747 14.346 19.315 1.00 96.00 139 LEU A N 1
ATOM 1085 C CA . LEU A 1 139 ? -26.543 14.866 18.201 1.00 96.00 139 LEU A CA 1
ATOM 1086 C C . LEU A 1 139 ? -27.873 14.123 18.052 1.00 96.00 139 LEU A C 1
ATOM 1088 O O . LEU A 1 139 ? -28.915 14.763 17.955 1.00 96.00 139 LEU A O 1
ATOM 1092 N N . LEU A 1 140 ? -27.868 12.789 18.119 1.00 96.50 140 LEU A N 1
ATOM 1093 C CA . LEU A 1 140 ? -29.093 11.985 18.052 1.00 96.50 140 LEU A CA 1
ATOM 1094 C C . LEU A 1 140 ? -30.046 12.290 19.213 1.00 96.50 140 LEU A C 1
ATOM 1096 O O . LEU A 1 140 ? -31.256 12.384 19.011 1.00 96.50 140 LEU A O 1
ATOM 1100 N N . LYS A 1 141 ? -29.521 12.471 20.431 1.00 95.06 141 LYS A N 1
ATOM 1101 C CA . LYS A 1 141 ? -30.332 12.874 21.592 1.00 95.06 141 LYS A CA 1
ATOM 1102 C C . LYS A 1 141 ? -30.914 14.277 21.422 1.00 95.06 141 LYS A C 1
ATOM 1104 O O . LYS A 1 141 ? -32.067 14.485 21.783 1.00 95.06 141 LYS A O 1
ATOM 1109 N N . PHE A 1 142 ? -30.141 15.219 20.884 1.00 94.88 142 PHE A N 1
ATOM 1110 C CA . PHE A 1 142 ? -30.615 16.570 20.590 1.00 94.88 142 PHE A CA 1
ATOM 1111 C C . PHE A 1 142 ? -31.716 16.555 19.523 1.00 94.88 142 PHE A C 1
ATOM 1113 O O . PHE A 1 142 ? -32.797 17.078 19.766 1.00 94.88 142 PHE A O 1
ATOM 1120 N N . ALA A 1 143 ? -31.496 15.866 18.402 1.00 94.25 143 ALA A N 1
ATOM 1121 C CA . ALA A 1 143 ? -32.479 15.736 17.329 1.00 94.25 143 ALA A CA 1
ATOM 1122 C C . ALA A 1 143 ? -33.794 15.106 17.820 1.00 94.25 143 ALA A C 1
ATOM 1124 O O . ALA A 1 143 ? -34.870 15.617 17.528 1.00 94.25 143 ALA A O 1
ATOM 1125 N N . LYS A 1 144 ? -33.718 14.050 18.646 1.00 93.19 144 LYS A N 1
ATOM 1126 C CA . LYS A 1 144 ? -34.910 13.447 19.266 1.00 93.19 144 LYS A CA 1
ATOM 1127 C C . LYS A 1 144 ? -35.651 14.397 20.208 1.00 93.19 144 LYS A C 1
ATOM 1129 O O . LYS A 1 144 ? -36.862 14.288 20.305 1.00 93.19 144 LYS A O 1
ATOM 1134 N N . ARG A 1 145 ? -34.951 15.300 20.903 1.00 90.06 145 ARG A N 1
ATOM 1135 C CA . ARG A 1 145 ? -35.579 16.301 21.784 1.00 90.06 145 ARG A CA 1
ATOM 1136 C C . ARG A 1 145 ? -36.238 17.448 21.027 1.00 90.06 145 ARG A C 1
ATOM 1138 O O . ARG A 1 145 ? -37.165 18.023 21.561 1.00 90.06 145 ARG A O 1
ATOM 1145 N N . VAL A 1 146 ? -35.740 17.797 19.842 1.00 87.38 146 VAL A N 1
ATOM 1146 C CA . VAL A 1 146 ? -36.314 18.859 18.992 1.00 87.38 146 VAL A CA 1
ATOM 1147 C C . VAL A 1 146 ? -37.504 18.347 18.167 1.00 87.38 146 VAL A C 1
ATOM 1149 O O . VAL A 1 146 ? -38.334 19.133 17.733 1.00 87.38 146 VAL A O 1
ATOM 1152 N N . SER A 1 147 ? -37.591 17.032 17.945 1.00 74.75 147 SER A N 1
ATOM 1153 C CA . SER A 1 147 ? -38.680 16.385 17.199 1.00 74.75 147 SER A CA 1
ATOM 1154 C C . SER A 1 147 ? -39.911 16.021 18.052 1.00 74.75 147 SER A C 1
ATOM 1156 O O . SER A 1 147 ? -40.860 15.462 17.499 1.00 74.75 147 SER A O 1
ATOM 1158 N N . ILE A 1 148 ? -39.881 16.272 19.366 1.00 55.16 148 ILE A N 1
ATOM 1159 C CA . ILE A 1 148 ? -41.007 16.135 20.310 1.00 55.16 148 ILE A CA 1
ATOM 1160 C C . ILE A 1 148 ? -41.430 17.544 20.707 1.00 55.16 148 ILE A C 1
ATOM 1162 O O . ILE A 1 148 ? -42.652 17.792 20.747 1.00 55.16 148 ILE A O 1
#